Protein AF-A0A4Y5YGM7-F1 (afdb_monomer_lite)

Sequence (119 aa):
MSTKNIIDLLHMTSDQTKRDLLYEFKVLSFCFSNQVQRVVDDHESAFYKVLSCVDINKNGCAKTSFHNLTLIINVFEIVDEKQSENTFIVHVVSIDEELEQKLQQDDIKAFLESGVEID

pLDDT: mean 82.04, std 14.76, range [43.56, 96.31]

Organism: NCBI:txid2588449

Structure (mmCIF, N/CA/C/O backbone):
data_AF-A0A4Y5YGM7-F1
#
_entry.id   AF-A0A4Y5YGM7-F1
#
loop_
_atom_site.group_PDB
_atom_site.id
_atom_site.type_symbol
_atom_site.label_atom_id
_atom_site.label_alt_id
_atom_site.label_comp_id
_atom_site.label_asym_id
_atom_site.label_entity_id
_atom_site.label_seq_id
_atom_site.pdbx_PDB_ins_code
_atom_site.Cartn_x
_atom_site.Cartn_y
_atom_site.Cartn_z
_atom_site.occupancy
_atom_site.B_iso_or_equiv
_atom_site.auth_seq_id
_atom_site.auth_comp_id
_atom_site.auth_asym_id
_atom_site.auth_atom_id
_atom_site.pdbx_PDB_model_num
ATOM 1 N N . MET A 1 1 ? 18.106 2.342 -3.401 1.00 61.19 1 MET A N 1
ATOM 2 C CA . MET A 1 1 ? 16.674 2.661 -3.541 1.00 61.19 1 MET A CA 1
ATOM 3 C C . MET A 1 1 ? 16.476 4.168 -3.393 1.00 61.19 1 MET A C 1
ATOM 5 O O . MET A 1 1 ? 16.902 4.726 -2.390 1.00 61.19 1 MET A O 1
ATOM 9 N N . SER A 1 2 ? 15.925 4.852 -4.397 1.00 77.75 2 SER A N 1
ATOM 10 C CA . SER A 1 2 ? 15.619 6.287 -4.280 1.00 77.75 2 SER A CA 1
ATOM 11 C C . SER A 1 2 ? 14.250 6.451 -3.624 1.00 77.75 2 SER A C 1
ATOM 13 O O . SER A 1 2 ? 13.258 6.002 -4.193 1.00 77.75 2 SER A O 1
ATOM 15 N N . THR A 1 3 ? 14.176 7.109 -2.462 1.00 81.75 3 THR A N 1
ATOM 16 C CA . THR A 1 3 ? 12.909 7.420 -1.766 1.00 81.75 3 THR A CA 1
ATOM 17 C C . THR A 1 3 ? 11.904 8.110 -2.690 1.00 81.75 3 THR A C 1
ATOM 19 O O . THR A 1 3 ? 10.710 7.842 -2.620 1.00 81.75 3 THR A O 1
ATOM 22 N N . LYS A 1 4 ? 12.394 8.923 -3.634 1.00 85.25 4 LYS A N 1
ATOM 23 C CA . LYS A 1 4 ? 11.572 9.576 -4.656 1.00 85.25 4 LYS A CA 1
ATOM 24 C C . LYS A 1 4 ? 10.792 8.574 -5.516 1.00 85.25 4 LYS A C 1
ATOM 26 O O . LYS A 1 4 ? 9.605 8.766 -5.726 1.00 85.25 4 LYS A O 1
ATOM 31 N N . ASN A 1 5 ? 11.435 7.489 -5.953 1.00 87.19 5 ASN A N 1
ATOM 32 C CA . ASN A 1 5 ? 10.780 6.485 -6.795 1.00 87.19 5 ASN A CA 1
ATOM 33 C C . ASN A 1 5 ? 9.655 5.776 -6.029 1.00 87.19 5 ASN A C 1
ATOM 35 O O . ASN A 1 5 ? 8.605 5.507 -6.597 1.00 87.19 5 ASN A O 1
ATOM 39 N N . ILE A 1 6 ? 9.857 5.508 -4.734 1.00 88.94 6 ILE A N 1
ATOM 40 C CA . ILE A 1 6 ? 8.823 4.920 -3.872 1.00 88.94 6 ILE A CA 1
ATOM 41 C C . ILE A 1 6 ? 7.629 5.864 -3.761 1.00 88.94 6 ILE A C 1
ATOM 43 O O . ILE A 1 6 ? 6.495 5.435 -3.938 1.00 88.94 6 ILE A O 1
ATOM 47 N N . ILE A 1 7 ? 7.884 7.144 -3.484 1.00 91.12 7 ILE A N 1
ATOM 48 C CA . ILE A 1 7 ? 6.832 8.155 -3.343 1.00 91.12 7 ILE A CA 1
ATOM 49 C C . ILE A 1 7 ? 6.035 8.284 -4.643 1.00 91.12 7 ILE A C 1
ATOM 51 O O . ILE A 1 7 ? 4.808 8.278 -4.600 1.00 91.12 7 ILE A O 1
ATOM 55 N N . ASP A 1 8 ? 6.707 8.330 -5.795 1.00 91.75 8 ASP A N 1
ATOM 56 C CA . ASP A 1 8 ? 6.044 8.410 -7.099 1.00 91.75 8 ASP A CA 1
ATOM 57 C C . ASP A 1 8 ? 5.134 7.186 -7.337 1.00 91.75 8 ASP A C 1
ATOM 59 O O . ASP A 1 8 ? 3.983 7.336 -7.756 1.00 91.75 8 ASP A O 1
ATOM 63 N N . LEU A 1 9 ? 5.610 5.981 -6.997 1.00 92.94 9 LEU A N 1
ATOM 64 C CA . LEU A 1 9 ? 4.829 4.742 -7.086 1.00 92.94 9 LEU A CA 1
ATOM 65 C C . LEU A 1 9 ? 3.626 4.743 -6.136 1.00 92.94 9 LEU A C 1
ATOM 67 O O . LEU A 1 9 ? 2.516 4.424 -6.560 1.00 92.94 9 LEU A O 1
ATOM 71 N N . LEU A 1 10 ? 3.810 5.136 -4.873 1.00 93.69 10 LEU A N 1
ATOM 72 C CA . LEU A 1 10 ? 2.716 5.243 -3.905 1.00 93.69 10 LEU A CA 1
ATOM 73 C C . LEU A 1 10 ? 1.692 6.295 -4.342 1.00 93.69 10 LEU A C 1
ATOM 75 O O . LEU A 1 10 ? 0.490 6.051 -4.242 1.00 93.69 10 LEU A O 1
ATOM 79 N N . HIS A 1 11 ? 2.132 7.422 -4.902 1.00 94.81 11 HIS A N 1
ATOM 80 C CA . HIS A 1 11 ? 1.243 8.465 -5.403 1.00 94.81 11 HIS A CA 1
ATOM 81 C C . HIS A 1 11 ? 0.313 7.944 -6.511 1.00 94.81 11 HIS A C 1
ATOM 83 O O . HIS A 1 11 ? -0.885 8.246 -6.531 1.00 94.81 11 HIS A O 1
ATOM 89 N N . MET A 1 12 ? 0.836 7.093 -7.401 1.00 94.75 12 MET A N 1
ATOM 90 C CA . MET A 1 12 ? 0.052 6.448 -8.458 1.00 94.75 12 MET A CA 1
ATOM 91 C C . MET A 1 12 ? -1.051 5.528 -7.921 1.00 94.75 12 MET A C 1
ATOM 93 O O . MET A 1 12 ? -2.053 5.356 -8.609 1.00 94.75 12 MET A O 1
ATOM 97 N N . THR A 1 13 ? -0.922 4.986 -6.704 1.00 94.44 13 THR A N 1
ATOM 98 C CA . THR A 1 13 ? -1.924 4.064 -6.133 1.00 94.44 13 THR A CA 1
ATOM 99 C C . THR A 1 13 ? -3.270 4.727 -5.841 1.00 94.44 13 THR A C 1
ATOM 101 O O . THR A 1 13 ? -4.276 4.026 -5.752 1.00 94.44 13 THR A O 1
ATOM 104 N N . SER A 1 14 ? -3.318 6.062 -5.746 1.00 94.88 14 SER A N 1
ATOM 105 C CA . SER A 1 14 ? -4.564 6.825 -5.565 1.00 94.88 14 SER A CA 1
ATOM 106 C C . SER A 1 14 ? -5.538 6.696 -6.745 1.00 94.88 14 SER A C 1
ATOM 108 O O . SER A 1 14 ? -6.748 6.844 -6.564 1.00 94.88 14 SER A O 1
ATOM 110 N N . ASP A 1 15 ? -5.019 6.400 -7.939 1.00 96.31 15 ASP A N 1
ATOM 111 C CA . ASP A 1 15 ? -5.785 6.156 -9.158 1.00 96.31 15 ASP A CA 1
ATOM 112 C C . ASP A 1 15 ? -5.955 4.646 -9.361 1.00 96.31 15 ASP A C 1
ATOM 114 O O . ASP A 1 15 ? -4.971 3.906 -9.395 1.00 96.31 15 ASP A O 1
ATOM 118 N N . GLN A 1 16 ? -7.201 4.187 -9.513 1.00 94.25 16 GLN A N 1
ATOM 119 C CA . GLN A 1 16 ? -7.513 2.765 -9.690 1.00 94.25 16 GLN A CA 1
ATOM 120 C C . GLN A 1 16 ? -6.788 2.160 -10.894 1.00 94.25 16 GLN A C 1
ATOM 122 O O . GLN A 1 16 ? -6.150 1.123 -10.770 1.00 94.25 16 GLN A O 1
ATOM 127 N N . THR A 1 17 ? -6.848 2.830 -12.045 1.00 96.00 17 THR A N 1
ATOM 128 C CA . THR A 1 17 ? -6.310 2.297 -13.303 1.00 96.00 17 THR A CA 1
ATOM 129 C C . THR A 1 17 ? -4.802 2.135 -13.192 1.00 96.00 17 THR A C 1
ATOM 131 O O . THR A 1 17 ? -4.240 1.119 -13.587 1.00 96.00 17 THR A O 1
ATOM 134 N N . LYS A 1 18 ? -4.125 3.134 -12.619 1.00 95.81 18 LYS A N 1
ATOM 135 C CA . LYS A 1 18 ? -2.678 3.056 -12.398 1.00 95.81 18 LYS A CA 1
ATOM 136 C C . LYS A 1 18 ? -2.327 1.980 -11.381 1.00 95.81 18 LYS A C 1
ATOM 138 O O . LYS A 1 18 ? -1.354 1.265 -11.593 1.00 95.81 18 LYS A O 1
ATOM 143 N N . ARG A 1 19 ? -3.103 1.855 -10.302 1.00 94.75 19 ARG A N 1
ATOM 144 C CA . ARG A 1 19 ? -2.909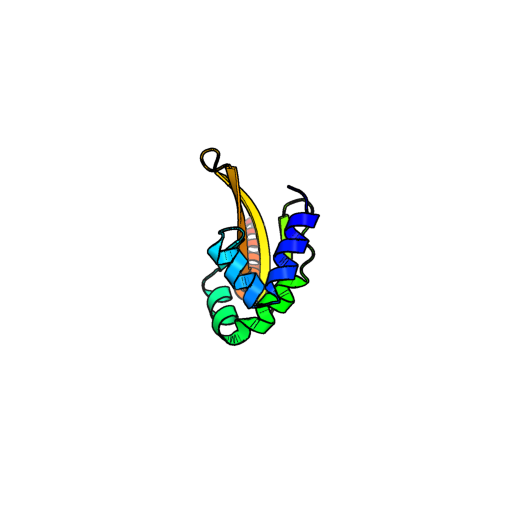 0.816 -9.287 1.00 94.75 19 ARG A CA 1
ATOM 145 C C . ARG A 1 19 ? -3.012 -0.587 -9.885 1.00 94.75 19 ARG A C 1
ATOM 147 O O . ARG A 1 19 ? -2.128 -1.399 -9.636 1.00 94.75 19 ARG A O 1
ATOM 154 N N . ASP A 1 20 ? -4.018 -0.831 -10.717 1.00 94.00 20 ASP A N 1
ATOM 155 C CA . ASP A 1 20 ? -4.214 -2.121 -11.381 1.00 94.00 20 ASP A CA 1
ATOM 156 C C . ASP A 1 20 ? -3.025 -2.463 -12.294 1.00 94.00 20 ASP A C 1
ATOM 158 O O . ASP A 1 20 ? -2.501 -3.574 -12.230 1.00 94.00 20 ASP A O 1
ATOM 162 N N . LEU A 1 21 ? -2.512 -1.488 -13.057 1.00 94.81 21 LEU A N 1
ATOM 163 C CA . LEU A 1 21 ? -1.312 -1.675 -13.886 1.00 94.81 21 LEU A CA 1
ATOM 164 C C . LEU A 1 21 ? -0.062 -1.971 -13.043 1.00 94.81 21 LEU A C 1
ATOM 166 O O . LEU A 1 21 ? 0.760 -2.801 -13.425 1.00 94.81 21 LEU A O 1
ATOM 170 N N . LEU A 1 22 ? 0.096 -1.320 -11.886 1.00 93.00 22 LEU A N 1
ATOM 171 C CA . LEU A 1 22 ? 1.221 -1.585 -10.981 1.00 93.00 22 LEU A CA 1
ATOM 172 C C . LEU A 1 22 ? 1.195 -3.023 -10.442 1.00 93.00 22 LEU A C 1
ATOM 174 O O . LEU A 1 22 ? 2.266 -3.591 -10.221 1.00 93.00 22 LEU A O 1
ATOM 178 N N . TYR A 1 23 ? 0.010 -3.616 -10.267 1.00 90.25 23 TYR A N 1
ATOM 179 C CA . TYR A 1 23 ? -0.144 -5.031 -9.913 1.00 90.25 23 TYR A CA 1
ATOM 180 C C . TYR A 1 23 ? 0.085 -5.962 -11.094 1.00 90.25 23 TYR A C 1
ATOM 182 O O . TYR A 1 23 ? 0.817 -6.941 -10.959 1.00 90.25 23 TYR A O 1
ATOM 190 N N . GLU A 1 24 ? -0.505 -5.651 -12.247 1.00 92.19 24 GLU A N 1
ATOM 191 C CA . GLU A 1 24 ? -0.384 -6.457 -13.462 1.00 92.19 24 GLU A CA 1
ATOM 192 C C . GLU A 1 24 ? 1.083 -6.621 -13.875 1.00 92.19 24 GLU A C 1
ATOM 194 O O . GLU A 1 24 ? 1.548 -7.736 -14.117 1.00 92.19 24 GLU A O 1
ATOM 199 N N . PHE A 1 25 ? 1.839 -5.522 -13.855 1.00 90.19 25 PHE A N 1
ATOM 200 C CA . PHE A 1 25 ? 3.266 -5.511 -14.171 1.00 90.19 25 PHE A CA 1
ATOM 201 C C . PHE A 1 25 ? 4.169 -5.854 -12.981 1.00 90.19 25 PHE A C 1
ATOM 203 O O . PHE A 1 25 ? 5.383 -5.703 -13.086 1.00 90.19 25 PHE A O 1
ATOM 210 N N . LYS A 1 26 ? 3.607 -6.291 -11.843 1.00 89.56 26 LYS A N 1
ATOM 211 C CA . LYS A 1 26 ? 4.352 -6.666 -10.624 1.00 89.56 26 LYS A CA 1
ATOM 212 C C . LYS A 1 26 ? 5.342 -5.596 -10.147 1.00 89.56 26 LYS A C 1
ATOM 214 O O . LYS A 1 26 ? 6.357 -5.906 -9.524 1.00 89.56 26 LYS A O 1
ATOM 219 N N . VAL A 1 27 ? 5.038 -4.329 -10.412 1.00 91.31 27 VAL A N 1
ATOM 220 C CA . VAL A 1 27 ? 5.841 -3.192 -9.950 1.00 91.31 27 VAL A CA 1
ATOM 221 C C . VAL A 1 27 ? 5.621 -2.989 -8.455 1.00 91.31 27 VAL A C 1
ATOM 223 O O . VAL A 1 27 ? 6.577 -2.755 -7.720 1.00 91.31 27 VAL A O 1
ATOM 226 N N . LEU A 1 28 ? 4.371 -3.116 -7.996 1.00 92.12 28 LEU A N 1
ATOM 227 C CA . LEU A 1 28 ? 4.011 -3.087 -6.581 1.00 92.12 28 LEU A CA 1
ATOM 228 C C . LEU A 1 28 ? 3.311 -4.376 -6.162 1.00 92.12 28 LEU A C 1
ATOM 230 O O . LEU A 1 28 ? 2.556 -4.981 -6.917 1.00 92.12 28 LEU A O 1
ATOM 234 N N . SER A 1 29 ? 3.513 -4.762 -4.911 1.00 91.75 29 SER A N 1
ATOM 235 C CA . SER A 1 29 ? 2.731 -5.793 -4.235 1.00 91.75 29 SER A CA 1
ATOM 236 C C . SER A 1 29 ? 2.410 -5.334 -2.822 1.00 91.75 29 SER A C 1
ATOM 238 O O . SER A 1 29 ? 3.296 -4.862 -2.111 1.00 91.75 29 SER A O 1
ATOM 240 N N . PHE A 1 30 ? 1.150 -5.468 -2.409 1.00 92.00 30 PHE A N 1
ATOM 241 C CA . PHE A 1 30 ? 0.737 -5.139 -1.049 1.00 92.00 30 PHE A CA 1
ATOM 242 C C . PHE A 1 30 ? 0.621 -6.382 -0.191 1.00 92.00 30 PHE A C 1
ATOM 244 O O . PHE A 1 30 ? 0.034 -7.386 -0.592 1.00 92.00 30 PHE A O 1
ATOM 251 N N . CYS A 1 31 ? 1.137 -6.271 1.024 1.00 91.25 31 CYS A N 1
ATOM 252 C CA . CYS A 1 31 ? 0.933 -7.253 2.069 1.00 91.25 31 CYS A CA 1
ATOM 253 C C . CYS A 1 31 ? 0.301 -6.543 3.261 1.00 91.25 31 CYS A C 1
ATOM 255 O O . CYS A 1 31 ? 0.934 -5.696 3.893 1.00 91.25 31 CYS A O 1
ATOM 257 N N . PHE A 1 32 ? -0.948 -6.886 3.552 1.00 91.25 32 PHE A N 1
ATOM 258 C CA . PHE A 1 32 ? -1.712 -6.315 4.653 1.00 91.25 32 PHE A CA 1
ATOM 259 C C . PHE A 1 32 ? -1.790 -7.305 5.815 1.00 91.25 32 PHE A C 1
ATOM 261 O O . PHE A 1 32 ? -1.920 -8.513 5.604 1.00 91.25 32 PHE A O 1
ATOM 268 N N . SER A 1 33 ? -1.755 -6.810 7.054 1.00 87.75 33 SER A N 1
ATOM 269 C CA . SER A 1 33 ? -2.226 -7.616 8.186 1.00 87.75 33 SER A CA 1
ATOM 270 C C . SER A 1 33 ? -3.730 -7.887 8.046 1.00 87.75 33 SER A C 1
ATOM 272 O O . SER A 1 33 ? -4.454 -7.105 7.431 1.00 87.75 33 SER A O 1
ATOM 274 N N . ASN A 1 34 ? -4.239 -8.956 8.668 1.00 85.38 34 ASN A N 1
ATOM 275 C CA . ASN A 1 34 ? -5.669 -9.297 8.607 1.00 85.38 34 ASN A CA 1
ATOM 276 C C . ASN A 1 34 ? -6.589 -8.155 9.070 1.00 85.38 34 ASN A C 1
ATOM 278 O O . ASN A 1 34 ? -7.699 -8.013 8.565 1.00 85.38 34 ASN A O 1
ATOM 282 N N . GLN A 1 35 ? -6.148 -7.359 10.048 1.00 83.88 35 GLN A N 1
ATOM 283 C CA . GLN A 1 35 ? -6.903 -6.200 10.527 1.00 83.88 35 GLN A CA 1
ATOM 284 C C . GLN A 1 35 ? -6.941 -5.093 9.469 1.00 83.88 35 GLN A C 1
ATOM 286 O O . GLN A 1 35 ? -8.015 -4.588 9.163 1.00 83.88 35 GLN A O 1
ATOM 291 N N . VAL A 1 36 ? -5.788 -4.761 8.877 1.00 88.25 36 VAL A N 1
ATOM 292 C CA . VAL A 1 36 ? -5.695 -3.741 7.825 1.00 88.25 36 VAL A CA 1
ATOM 293 C C . VAL A 1 36 ? -6.488 -4.166 6.593 1.00 88.25 36 VAL A C 1
ATOM 295 O O . VAL A 1 36 ? -7.241 -3.354 6.072 1.00 88.25 36 VAL A O 1
ATOM 298 N N . GLN A 1 37 ? -6.399 -5.437 6.185 1.00 90.69 37 GLN A N 1
ATOM 299 C CA . GLN A 1 37 ? -7.136 -5.971 5.036 1.00 90.69 37 GLN A CA 1
ATOM 300 C C . GLN A 1 37 ? -8.641 -5.705 5.149 1.00 90.69 37 GLN A C 1
ATOM 302 O O . GLN A 1 37 ? -9.231 -5.194 4.208 1.00 90.69 37 GLN A O 1
ATOM 307 N N . ARG A 1 38 ? -9.250 -5.960 6.317 1.00 88.25 38 ARG A N 1
ATOM 308 C CA . ARG A 1 38 ? -10.689 -5.714 6.531 1.00 88.25 38 ARG A CA 1
ATOM 309 C C . ARG A 1 38 ? -11.067 -4.253 6.294 1.00 88.25 38 ARG A C 1
ATOM 311 O O . ARG A 1 38 ? -12.070 -3.969 5.658 1.00 88.25 38 ARG A O 1
ATOM 318 N N . VAL A 1 39 ? -10.245 -3.324 6.782 1.00 87.44 39 VAL A N 1
ATOM 319 C CA . VAL A 1 39 ? -10.502 -1.888 6.611 1.00 87.44 39 VAL A CA 1
ATOM 320 C C . VAL A 1 39 ? -10.262 -1.451 5.162 1.00 87.44 39 VAL A C 1
ATOM 322 O O . VAL A 1 39 ? -10.974 -0.583 4.661 1.00 87.44 39 VAL A O 1
ATOM 325 N N . VAL A 1 40 ? -9.282 -2.047 4.475 1.00 91.12 40 VAL A N 1
ATOM 326 C CA . VAL A 1 40 ? -9.061 -1.822 3.039 1.00 91.12 40 VAL A CA 1
ATOM 327 C C . VAL A 1 40 ? -10.272 -2.291 2.237 1.00 91.12 40 VAL A C 1
ATOM 329 O O . VAL A 1 40 ? -10.731 -1.540 1.386 1.00 91.12 40 VAL A O 1
ATOM 332 N N . ASP A 1 41 ? -10.830 -3.464 2.534 1.00 90.75 41 ASP A N 1
ATOM 333 C CA . ASP A 1 41 ? -11.989 -4.004 1.813 1.00 90.75 41 ASP A CA 1
ATOM 334 C C . ASP A 1 41 ? -13.223 -3.085 1.943 1.00 90.75 41 ASP A C 1
ATOM 336 O O . ASP A 1 41 ? -13.931 -2.847 0.963 1.00 90.75 41 ASP A O 1
ATOM 340 N N . ASP A 1 42 ? -13.441 -2.493 3.123 1.00 89.31 42 ASP A N 1
ATOM 341 C CA . ASP A 1 42 ? -14.569 -1.585 3.379 1.00 89.31 42 ASP A CA 1
ATOM 342 C C . ASP A 1 42 ? -14.334 -0.150 2.856 1.00 89.31 42 ASP A C 1
ATOM 344 O O . ASP A 1 42 ? -15.281 0.602 2.591 1.00 89.31 42 ASP A O 1
ATOM 348 N N . HIS A 1 43 ? -13.070 0.269 2.722 1.00 92.19 43 HIS A N 1
ATOM 349 C CA . HIS A 1 43 ? -12.694 1.666 2.476 1.00 92.19 43 HIS A CA 1
ATOM 350 C C . HIS A 1 43 ? -11.552 1.843 1.466 1.00 92.19 43 HIS A C 1
ATOM 352 O O . HIS A 1 43 ? -10.761 2.786 1.573 1.00 92.19 43 HIS A O 1
ATOM 358 N N . GLU A 1 44 ? -11.502 0.985 0.45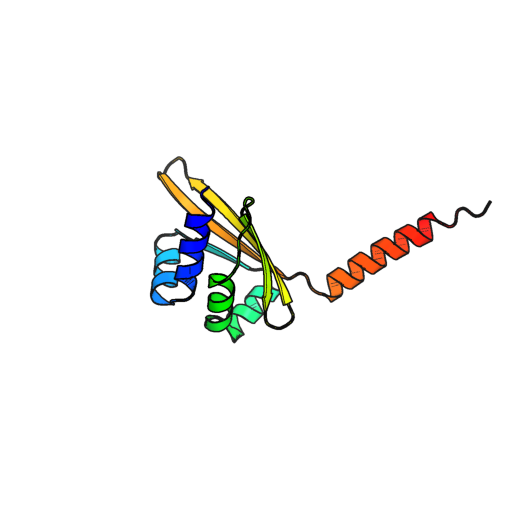0 1.00 92.62 44 GLU A N 1
ATOM 359 C CA . GLU A 1 44 ? -10.371 0.829 -0.473 1.00 92.62 44 GLU A CA 1
ATOM 360 C C . GLU A 1 44 ? -9.878 2.163 -1.059 1.00 92.62 44 GLU A C 1
ATOM 362 O O . GLU A 1 44 ? -8.716 2.546 -0.912 1.00 92.62 44 GLU A O 1
ATOM 367 N N . SER A 1 45 ? -10.780 2.935 -1.675 1.00 93.00 45 SER A N 1
ATOM 368 C CA . SER A 1 45 ? -10.425 4.214 -2.306 1.00 93.00 45 SER A CA 1
ATOM 369 C C . SER A 1 45 ? -9.876 5.235 -1.303 1.00 93.00 45 SER A C 1
ATOM 371 O O . SER A 1 45 ? -8.955 5.988 -1.622 1.00 93.00 45 SER A O 1
ATOM 373 N N . ALA A 1 46 ? -10.418 5.269 -0.083 1.00 94.44 46 ALA A N 1
ATOM 374 C CA . ALA A 1 46 ? -9.937 6.169 0.960 1.00 94.44 46 ALA A CA 1
ATOM 375 C C . ALA A 1 46 ? -8.566 5.725 1.485 1.00 94.44 46 ALA A C 1
ATOM 377 O O . ALA A 1 46 ? -7.690 6.568 1.676 1.00 94.44 46 ALA A O 1
ATOM 378 N N . PHE A 1 47 ? -8.356 4.416 1.639 1.00 95.25 47 PHE A N 1
ATOM 379 C CA . PHE A 1 47 ? -7.080 3.853 2.061 1.00 95.25 47 PHE A CA 1
ATOM 380 C C . PHE A 1 47 ? -5.958 4.206 1.080 1.00 95.25 47 PHE A C 1
ATOM 382 O O . PHE A 1 47 ? -4.939 4.764 1.485 1.00 95.25 47 PHE A O 1
ATOM 389 N N . TYR A 1 48 ? -6.155 3.962 -0.219 1.00 95.31 48 TYR A N 1
ATOM 390 C CA . TYR A 1 48 ? -5.124 4.258 -1.217 1.00 95.31 48 TYR A CA 1
ATOM 391 C C . TYR A 1 48 ? -4.872 5.758 -1.397 1.00 95.31 48 TYR A C 1
ATOM 393 O O . TYR A 1 48 ? -3.746 6.156 -1.687 1.00 95.31 48 TYR A O 1
ATOM 401 N N . LYS A 1 49 ? -5.870 6.617 -1.150 1.00 93.81 49 LYS A N 1
ATOM 402 C CA . LYS A 1 49 ? -5.638 8.067 -1.055 1.00 93.81 49 LYS A CA 1
ATOM 403 C C . LYS A 1 49 ? -4.729 8.417 0.119 1.00 93.81 49 LYS A C 1
ATOM 405 O O . LYS A 1 49 ? -3.780 9.169 -0.073 1.00 93.81 49 LYS A O 1
ATOM 410 N N . VAL A 1 50 ? -4.976 7.860 1.305 1.00 93.50 50 VAL A N 1
ATOM 411 C CA . VAL A 1 50 ? -4.104 8.086 2.469 1.00 93.50 50 VAL A CA 1
ATOM 412 C C . VAL A 1 50 ? -2.695 7.588 2.181 1.00 93.50 50 VAL A C 1
ATOM 414 O O . VAL A 1 50 ? -1.743 8.342 2.359 1.00 93.50 50 VAL A O 1
ATOM 417 N N . LEU A 1 51 ? -2.564 6.365 1.663 1.00 93.94 51 LEU A N 1
ATOM 418 C CA . LEU A 1 51 ? -1.280 5.770 1.305 1.00 93.94 51 LEU A CA 1
ATOM 419 C C . LEU A 1 51 ? -0.491 6.633 0.306 1.00 93.94 51 LEU A C 1
ATOM 421 O O . LEU A 1 51 ? 0.717 6.796 0.457 1.00 93.94 51 LEU A O 1
ATOM 425 N N . SER A 1 52 ? -1.172 7.223 -0.679 1.00 94.38 52 SER A N 1
ATOM 426 C CA . SER A 1 52 ? -0.551 8.074 -1.701 1.00 94.38 52 SER A CA 1
ATOM 427 C C . SER A 1 52 ? 0.084 9.360 -1.159 1.00 94.38 52 SER A C 1
ATOM 429 O O . SER A 1 52 ? 0.890 9.984 -1.846 1.00 94.38 52 SER A O 1
ATOM 431 N N . CYS A 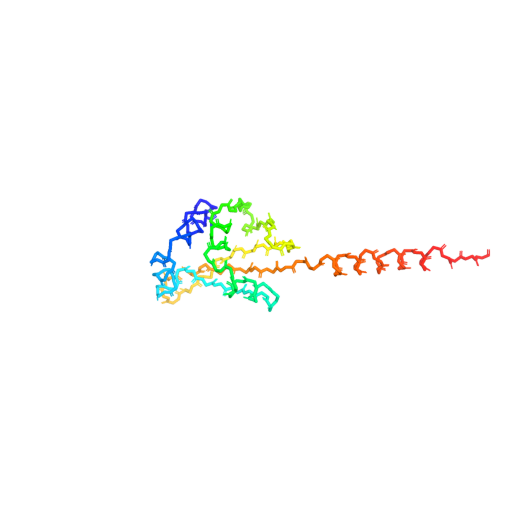1 53 ? -0.269 9.751 0.068 1.00 92.94 53 CYS A N 1
ATOM 432 C CA . CYS A 1 53 ? 0.224 10.952 0.739 1.00 92.94 53 CYS A CA 1
ATOM 433 C C . CYS A 1 53 ? 1.220 10.648 1.869 1.00 92.94 53 CYS A C 1
ATOM 435 O O . CYS A 1 53 ? 1.594 11.555 2.611 1.00 92.94 53 CYS A O 1
ATOM 437 N N . VAL A 1 54 ? 1.620 9.387 2.041 1.00 92.19 54 VAL A N 1
ATOM 438 C CA . VAL A 1 54 ? 2.517 8.979 3.123 1.00 92.19 54 VAL A CA 1
ATOM 439 C C . VAL A 1 54 ? 3.946 9.444 2.851 1.00 92.19 54 VAL A C 1
ATOM 441 O O . VAL A 1 54 ? 4.509 9.179 1.790 1.00 92.19 54 VAL A O 1
ATOM 444 N N . ASP A 1 55 ? 4.553 10.086 3.849 1.00 90.50 55 ASP A N 1
ATOM 445 C CA . ASP A 1 55 ? 5.959 10.481 3.807 1.00 90.50 55 ASP A CA 1
ATOM 446 C C . ASP A 1 55 ? 6.854 9.315 4.254 1.00 90.50 55 ASP A C 1
ATOM 448 O O . ASP A 1 55 ? 6.904 8.944 5.431 1.00 90.50 55 ASP A O 1
ATOM 452 N N . ILE A 1 56 ? 7.521 8.691 3.282 1.00 90.38 56 ILE A N 1
ATOM 453 C CA . ILE A 1 56 ? 8.412 7.550 3.489 1.00 90.38 56 ILE A CA 1
ATOM 454 C C . ILE A 1 56 ? 9.809 8.063 3.828 1.00 90.38 56 ILE A C 1
ATOM 456 O O . ILE A 1 56 ? 10.423 8.812 3.070 1.00 90.38 56 ILE A O 1
ATOM 460 N N . ASN A 1 57 ? 10.362 7.605 4.948 1.00 90.56 57 ASN A N 1
ATOM 461 C CA . ASN A 1 57 ? 11.708 7.984 5.352 1.00 90.56 57 ASN A CA 1
ATOM 462 C C . ASN A 1 57 ? 12.797 7.275 4.516 1.00 90.56 57 ASN A C 1
ATOM 464 O O . ASN A 1 57 ? 12.543 6.393 3.694 1.00 90.56 57 ASN A O 1
ATOM 468 N N . LYS A 1 58 ? 14.063 7.625 4.767 1.00 86.94 58 LYS A N 1
ATOM 469 C CA . LYS A 1 58 ? 15.232 7.048 4.072 1.00 86.94 58 LYS A CA 1
ATOM 470 C C . LYS A 1 58 ? 15.376 5.519 4.186 1.00 86.94 58 LYS A C 1
ATOM 472 O O . LYS A 1 58 ? 16.116 4.937 3.402 1.00 86.94 58 LYS A O 1
ATOM 477 N N . ASN A 1 59 ? 14.702 4.888 5.148 1.00 86.75 59 ASN A N 1
ATOM 478 C CA . ASN A 1 59 ? 14.731 3.442 5.368 1.00 86.75 59 ASN A CA 1
ATOM 479 C C . ASN A 1 59 ? 13.547 2.723 4.697 1.00 86.75 59 ASN A C 1
ATOM 481 O O . ASN A 1 59 ? 13.399 1.521 4.882 1.00 86.75 59 ASN A O 1
ATOM 485 N N . GLY A 1 60 ? 12.691 3.437 3.958 1.00 88.00 60 GLY A N 1
ATOM 486 C CA . GLY A 1 60 ? 11.481 2.851 3.383 1.00 88.00 60 GLY A CA 1
ATOM 487 C C . GLY A 1 60 ? 10.339 2.705 4.391 1.00 88.00 60 GLY A C 1
ATOM 488 O O . GLY A 1 60 ? 9.380 1.994 4.115 1.00 88.00 60 GLY A O 1
ATOM 489 N N . CYS A 1 61 ? 10.413 3.360 5.552 1.00 91.06 61 CYS A N 1
ATOM 490 C CA . CYS A 1 61 ? 9.405 3.232 6.603 1.00 91.06 61 CYS A CA 1
ATOM 491 C C . CYS A 1 61 ? 8.549 4.495 6.718 1.00 91.06 61 CYS A C 1
ATOM 493 O O . CYS A 1 61 ? 9.056 5.611 6.587 1.00 91.06 61 CYS A O 1
ATOM 495 N N . ALA A 1 62 ? 7.279 4.324 7.070 1.00 92.75 62 ALA A N 1
ATOM 496 C CA . ALA A 1 62 ? 6.402 5.413 7.469 1.00 92.75 62 ALA A CA 1
ATOM 497 C C . ALA A 1 62 ? 5.385 4.986 8.525 1.00 92.75 62 ALA A C 1
ATOM 499 O O . ALA A 1 62 ? 5.073 3.806 8.684 1.00 92.75 62 ALA A O 1
ATOM 500 N N . LYS A 1 63 ? 4.850 5.984 9.227 1.00 92.56 63 LYS A N 1
ATOM 501 C CA . LYS A 1 63 ? 3.749 5.842 10.178 1.00 92.56 63 LYS A CA 1
ATOM 502 C C . LYS A 1 63 ? 2.626 6.782 9.754 1.00 92.56 63 LYS A C 1
ATOM 504 O O . LYS A 1 63 ? 2.881 7.954 9.496 1.00 92.56 63 LYS A O 1
ATOM 509 N N . THR A 1 64 ? 1.403 6.276 9.680 1.00 92.12 64 THR A N 1
ATOM 510 C CA . THR A 1 64 ? 0.204 7.074 9.381 1.00 92.12 64 THR A CA 1
ATOM 511 C C . THR A 1 64 ? -0.985 6.554 10.186 1.00 92.12 64 THR A C 1
ATOM 513 O O . THR A 1 64 ? -0.850 5.568 10.909 1.00 92.12 64 THR A O 1
ATOM 516 N N . SER A 1 65 ? -2.140 7.204 10.099 1.00 89.94 65 SER A N 1
ATOM 517 C CA . SER A 1 65 ? -3.376 6.748 10.736 1.00 89.94 65 SER A CA 1
ATOM 518 C C . SER A 1 65 ? -4.515 6.613 9.728 1.00 89.94 65 SER A C 1
ATOM 520 O O . SER A 1 65 ? -4.609 7.371 8.762 1.00 89.94 65 SER A O 1
ATOM 522 N N . PHE A 1 66 ? -5.382 5.623 9.942 1.00 90.12 66 PHE A N 1
ATOM 523 C CA . PHE A 1 66 ? -6.564 5.388 9.113 1.00 90.12 66 PHE A CA 1
ATOM 524 C C . PHE A 1 66 ? -7.638 4.638 9.902 1.00 90.12 66 PHE A C 1
ATOM 526 O O . PHE A 1 66 ? -7.342 3.588 10.459 1.00 90.12 66 PHE A O 1
ATOM 533 N N . HIS A 1 67 ? -8.874 5.157 9.948 1.00 82.50 67 HIS A N 1
ATOM 534 C CA . HIS A 1 67 ? -10.016 4.517 10.633 1.00 82.50 67 HIS A CA 1
ATOM 535 C C . HIS A 1 67 ? -9.672 3.954 12.022 1.00 82.50 67 HIS A C 1
ATOM 537 O O . HIS A 1 67 ? -9.889 2.782 12.311 1.00 82.50 67 HIS A O 1
ATOM 543 N N . ASN A 1 68 ? -9.106 4.811 12.877 1.00 81.81 68 ASN A N 1
ATOM 544 C CA . ASN A 1 68 ? -8.659 4.510 14.248 1.00 81.81 68 ASN A CA 1
ATOM 545 C C . ASN A 1 68 ? -7.472 3.540 14.366 1.00 81.81 68 ASN A C 1
ATOM 547 O O . ASN A 1 68 ? -7.059 3.220 15.473 1.00 81.81 68 ASN A O 1
ATOM 551 N N . LEU A 1 69 ? -6.887 3.100 13.253 1.00 84.56 69 LEU A N 1
ATOM 552 C CA . LEU A 1 69 ? -5.669 2.304 13.260 1.00 84.56 69 LEU A CA 1
ATOM 553 C C . LEU A 1 69 ? -4.450 3.205 13.120 1.00 84.56 69 LEU A C 1
ATOM 555 O O . LEU A 1 69 ? -4.390 4.070 12.242 1.00 84.56 69 LEU A O 1
ATOM 559 N N . THR A 1 70 ? -3.439 2.928 13.933 1.00 89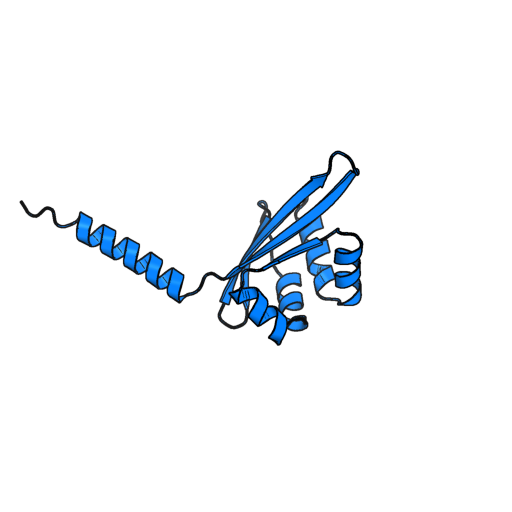.62 70 THR A N 1
ATOM 560 C CA . THR A 1 70 ? -2.078 3.374 13.668 1.00 89.62 70 THR A CA 1
ATOM 561 C C . THR A 1 70 ? -1.439 2.397 12.690 1.00 89.62 70 THR A C 1
ATOM 563 O O . THR A 1 70 ? -1.270 1.222 13.003 1.00 89.62 70 THR A O 1
ATOM 566 N N . LEU A 1 71 ? -1.077 2.868 11.501 1.00 90.69 71 LEU A N 1
ATOM 567 C CA . LEU A 1 71 ? -0.472 2.063 10.448 1.00 90.69 71 LEU A CA 1
ATOM 568 C C . LEU A 1 71 ? 1.044 2.253 10.427 1.00 90.69 71 LEU A C 1
ATOM 570 O O . LEU A 1 71 ? 1.538 3.381 10.389 1.00 90.69 71 LEU A O 1
ATOM 574 N N . ILE A 1 72 ? 1.770 1.142 10.377 1.00 92.50 72 ILE A N 1
ATOM 575 C CA . ILE A 1 72 ? 3.196 1.089 10.069 1.00 92.50 72 ILE A CA 1
ATOM 576 C C . ILE A 1 72 ? 3.351 0.530 8.664 1.00 92.50 72 ILE A C 1
ATOM 578 O O . ILE A 1 72 ? 2.906 -0.578 8.363 1.00 92.50 72 ILE A O 1
ATOM 582 N N . ILE A 1 73 ? 3.997 1.313 7.810 1.00 93.38 73 ILE A N 1
ATOM 583 C CA . ILE A 1 73 ? 4.233 0.992 6.410 1.00 93.38 73 ILE A CA 1
ATOM 584 C C . ILE A 1 73 ? 5.728 0.770 6.232 1.00 93.38 73 ILE A C 1
ATOM 586 O O . ILE A 1 73 ? 6.533 1.619 6.608 1.00 93.38 73 ILE A O 1
ATOM 590 N N . ASN A 1 74 ? 6.091 -0.362 5.641 1.00 92.06 74 ASN A N 1
ATOM 591 C CA . ASN A 1 74 ? 7.455 -0.678 5.246 1.00 92.06 74 ASN A CA 1
ATOM 592 C C . ASN A 1 74 ? 7.474 -0.993 3.756 1.00 92.06 74 ASN A C 1
ATOM 594 O O . ASN A 1 74 ? 6.718 -1.844 3.293 1.00 92.06 74 ASN A O 1
ATOM 598 N N . VAL A 1 75 ? 8.350 -0.322 3.020 1.00 91.81 75 VAL A N 1
ATOM 599 C CA . VAL A 1 75 ? 8.541 -0.525 1.589 1.00 91.81 75 VAL A CA 1
ATOM 600 C C . VAL A 1 75 ? 9.947 -1.037 1.346 1.00 91.81 75 VAL A C 1
ATOM 602 O O . VAL A 1 75 ? 10.922 -0.391 1.728 1.00 91.81 75 VAL A O 1
ATOM 605 N N . PHE A 1 76 ? 10.052 -2.185 0.689 1.00 88.88 76 PHE A N 1
ATOM 606 C CA . PHE A 1 76 ? 11.331 -2.785 0.332 1.00 88.88 76 PHE A CA 1
ATOM 607 C C . PHE A 1 76 ? 11.316 -3.283 -1.111 1.00 88.88 76 PHE A C 1
ATOM 609 O O . PHE A 1 76 ? 10.281 -3.659 -1.656 1.00 88.88 76 PHE A O 1
ATOM 616 N N . GLU A 1 77 ? 12.483 -3.228 -1.739 1.00 88.56 77 GLU A N 1
ATOM 617 C CA . GLU A 1 77 ? 12.705 -3.627 -3.125 1.00 88.56 77 GLU A CA 1
ATOM 618 C C . GLU A 1 77 ? 13.197 -5.075 -3.154 1.00 88.56 77 GLU A C 1
ATOM 620 O O . GLU A 1 77 ? 14.183 -5.412 -2.496 1.00 88.56 77 GLU A O 1
ATOM 625 N N . ILE A 1 78 ? 12.512 -5.927 -3.910 1.00 86.62 78 ILE A N 1
ATOM 626 C CA . ILE A 1 78 ? 12.985 -7.262 -4.261 1.00 86.62 78 ILE A CA 1
ATOM 627 C C . ILE A 1 78 ? 13.537 -7.191 -5.677 1.00 86.62 78 ILE A C 1
ATOM 629 O O . ILE A 1 78 ? 12.826 -6.831 -6.614 1.00 86.62 78 ILE A O 1
ATOM 633 N N . VAL A 1 79 ? 14.810 -7.548 -5.811 1.00 82.19 79 VAL A N 1
ATOM 634 C CA . VAL A 1 79 ? 15.502 -7.632 -7.096 1.00 82.19 79 VAL A CA 1
ATOM 635 C C . VAL A 1 79 ? 15.538 -9.098 -7.509 1.00 82.19 79 VAL A C 1
ATOM 637 O O . VAL A 1 79 ? 16.167 -9.911 -6.829 1.00 82.19 79 VAL A O 1
ATOM 640 N N . ASP A 1 80 ? 14.872 -9.446 -8.611 1.00 73.44 80 ASP A N 1
ATOM 641 C CA . ASP A 1 80 ? 15.069 -10.752 -9.241 1.00 73.44 80 ASP A CA 1
ATOM 642 C C . ASP A 1 80 ? 16.251 -10.667 -10.215 1.00 73.44 80 ASP A C 1
ATOM 644 O O . ASP A 1 80 ? 16.138 -10.166 -11.340 1.00 73.44 80 ASP A O 1
ATOM 648 N N . GLU A 1 81 ? 17.400 -11.191 -9.784 1.00 68.94 81 GLU A N 1
ATOM 649 C CA . GLU A 1 81 ? 18.636 -11.232 -10.574 1.00 68.94 81 GLU A CA 1
ATOM 650 C C . GLU A 1 81 ? 18.474 -11.960 -11.921 1.00 68.94 81 GLU A C 1
ATOM 652 O O . GLU A 1 81 ? 19.281 -11.758 -12.828 1.00 68.94 81 GLU A O 1
ATOM 657 N N . LYS A 1 82 ? 17.440 -12.797 -12.088 1.00 68.56 82 LYS A N 1
ATOM 658 C CA . LYS A 1 82 ? 17.201 -13.549 -13.328 1.00 68.56 82 LYS A CA 1
ATOM 659 C C . LYS A 1 82 ? 16.339 -12.807 -14.345 1.00 68.56 82 LYS A C 1
ATOM 661 O O . LYS A 1 82 ? 16.436 -13.125 -15.528 1.00 68.56 82 LYS A O 1
ATOM 666 N N . GLN A 1 83 ? 15.501 -11.862 -13.914 1.00 60.03 83 GLN A N 1
ATOM 667 C CA . GLN A 1 83 ? 14.542 -11.171 -14.791 1.00 60.03 83 GLN A CA 1
ATOM 668 C C . GLN A 1 83 ? 14.852 -9.683 -14.986 1.00 60.03 83 GLN A C 1
ATOM 670 O O . GLN A 1 83 ? 14.292 -9.072 -15.888 1.00 60.03 83 GLN A O 1
ATOM 675 N N . SER A 1 84 ? 15.798 -9.107 -14.230 1.00 61.88 84 SER A N 1
ATOM 676 C CA . SER A 1 84 ? 16.081 -7.656 -14.249 1.00 61.88 84 SER A CA 1
ATOM 677 C C . SER A 1 84 ? 14.845 -6.797 -13.941 1.00 61.88 84 SER A C 1
ATOM 679 O O . SER A 1 84 ? 14.776 -5.636 -14.342 1.00 61.88 84 SER A O 1
ATOM 681 N N . GLU A 1 85 ? 13.869 -7.370 -13.237 1.00 67.75 85 GLU A N 1
ATOM 682 C CA . GLU A 1 85 ? 12.659 -6.691 -12.790 1.00 67.75 85 GLU A CA 1
ATOM 683 C C . GLU A 1 85 ? 12.762 -6.436 -11.284 1.00 67.75 85 GLU A C 1
ATOM 685 O O . GLU A 1 85 ? 13.141 -7.319 -10.508 1.00 67.75 85 GLU A O 1
ATOM 690 N N . ASN A 1 86 ? 12.427 -5.210 -10.879 1.00 82.00 86 ASN A N 1
ATOM 691 C CA . ASN A 1 86 ? 12.401 -4.811 -9.479 1.00 82.00 86 ASN A CA 1
ATOM 692 C C . ASN A 1 86 ? 10.941 -4.718 -9.035 1.00 82.00 86 ASN A C 1
ATOM 694 O O . ASN A 1 86 ? 10.184 -3.899 -9.560 1.00 82.00 86 ASN A O 1
ATOM 698 N N . THR A 1 87 ? 10.559 -5.527 -8.049 1.00 87.69 87 THR A N 1
ATOM 699 C CA . THR A 1 87 ? 9.235 -5.465 -7.423 1.00 87.69 87 THR A CA 1
ATOM 700 C C . THR A 1 87 ? 9.346 -4.764 -6.080 1.00 87.69 87 THR A C 1
ATOM 702 O O . THR A 1 87 ? 10.159 -5.129 -5.232 1.00 87.69 87 THR A O 1
ATOM 705 N N . PHE A 1 88 ? 8.491 -3.776 -5.850 1.00 90.19 88 PHE A N 1
ATOM 706 C CA . PHE A 1 88 ? 8.377 -3.104 -4.564 1.00 90.19 88 PHE A CA 1
ATOM 707 C C . PHE A 1 88 ? 7.284 -3.769 -3.729 1.00 90.19 88 PHE A C 1
ATOM 709 O O . PHE A 1 88 ? 6.121 -3.812 -4.129 1.00 90.19 88 PHE A O 1
ATOM 716 N N . ILE A 1 89 ? 7.640 -4.266 -2.547 1.00 91.06 89 ILE A N 1
ATOM 717 C CA . ILE A 1 89 ? 6.661 -4.761 -1.582 1.00 91.06 89 ILE A CA 1
ATOM 718 C C . ILE A 1 89 ? 6.331 -3.650 -0.602 1.00 91.06 89 ILE A C 1
ATOM 720 O O . ILE A 1 89 ? 7.217 -3.112 0.058 1.00 91.06 89 ILE A O 1
ATOM 724 N N . VAL A 1 90 ? 5.042 -3.346 -0.487 1.00 92.81 90 VAL A N 1
ATOM 725 C CA . VAL A 1 90 ? 4.487 -2.432 0.506 1.00 92.81 90 VAL A CA 1
ATOM 726 C C . VAL A 1 90 ? 3.794 -3.264 1.575 1.00 92.81 90 VAL A C 1
ATOM 728 O O . VAL A 1 90 ? 2.684 -3.767 1.395 1.00 92.81 90 VAL A O 1
ATOM 731 N N . HIS A 1 91 ? 4.476 -3.431 2.699 1.00 92.44 91 HIS A N 1
ATOM 732 C CA . HIS A 1 91 ? 3.953 -4.128 3.861 1.00 92.44 91 HIS A CA 1
ATOM 733 C C . HIS A 1 91 ? 3.296 -3.124 4.806 1.00 92.44 91 HIS A C 1
ATOM 735 O O . HIS A 1 91 ? 3.964 -2.215 5.302 1.00 92.44 91 HIS A O 1
ATOM 741 N N . VAL A 1 92 ? 1.997 -3.283 5.057 1.00 90.94 92 VAL A N 1
ATOM 742 C CA . VAL A 1 92 ? 1.229 -2.396 5.935 1.00 90.94 92 VAL A CA 1
ATOM 743 C C . VAL A 1 92 ? 0.612 -3.201 7.066 1.00 90.94 92 VAL A C 1
ATOM 745 O O . VAL A 1 92 ? -0.198 -4.106 6.853 1.00 90.94 92 VAL A O 1
ATOM 748 N N . VAL A 1 93 ? 0.981 -2.835 8.286 1.00 88.44 93 VAL A N 1
ATOM 749 C CA . VAL A 1 93 ? 0.465 -3.444 9.510 1.00 88.44 93 VAL A CA 1
ATOM 750 C C . VAL A 1 93 ? -0.159 -2.378 10.390 1.00 88.44 93 VAL A C 1
ATOM 752 O O . VAL A 1 93 ? 0.298 -1.238 10.419 1.00 88.44 93 VAL A O 1
ATOM 755 N N . SER A 1 94 ? -1.207 -2.748 11.112 1.00 86.62 94 SER A N 1
ATOM 756 C CA . SER A 1 94 ? -1.734 -1.950 12.208 1.00 86.62 94 SER A CA 1
ATOM 757 C C . SER A 1 94 ? -0.968 -2.275 13.485 1.00 86.62 94 SER A C 1
ATOM 759 O O . SER A 1 94 ? -0.678 -3.439 13.764 1.00 86.62 94 SER A O 1
ATOM 761 N N . ILE A 1 95 ? -0.671 -1.248 14.272 1.00 75.12 95 ILE A N 1
ATOM 762 C CA . ILE A 1 95 ? -0.470 -1.416 15.703 1.00 75.12 95 ILE A CA 1
ATOM 763 C C . ILE A 1 95 ? -1.839 -1.186 16.329 1.00 75.12 95 ILE A C 1
ATOM 765 O O . ILE A 1 95 ? -2.405 -0.097 16.226 1.00 75.12 95 ILE A O 1
ATOM 769 N N . ASP A 1 96 ? -2.401 -2.253 16.881 1.00 68.25 96 ASP A N 1
ATOM 770 C CA . ASP A 1 96 ? -3.626 -2.183 17.665 1.00 68.25 96 ASP A CA 1
ATOM 771 C C . ASP A 1 96 ? -3.325 -1.366 18.931 1.00 68.25 96 ASP A C 1
ATOM 773 O O . ASP A 1 96 ? -2.367 -1.686 19.639 1.00 68.25 96 ASP A O 1
ATOM 777 N N . GLU A 1 97 ? -4.100 -0.319 19.227 1.00 56.31 97 GLU A N 1
ATOM 778 C CA . GLU A 1 97 ? -3.964 0.425 20.490 1.00 56.31 97 GLU A CA 1
ATOM 779 C C . GLU A 1 97 ? -4.092 -0.516 21.696 1.00 56.31 97 GLU A C 1
ATOM 781 O O . GLU A 1 97 ? -3.450 -0.297 22.719 1.00 56.31 97 GLU A O 1
ATOM 786 N N . GLU A 1 98 ? -4.854 -1.609 21.573 1.00 52.88 98 GLU A N 1
ATOM 787 C CA . GLU A 1 98 ? -4.970 -2.623 22.620 1.00 52.88 98 GLU A CA 1
ATOM 788 C C . GLU A 1 98 ? -3.677 -3.449 22.770 1.00 52.88 98 GLU A C 1
ATOM 790 O O .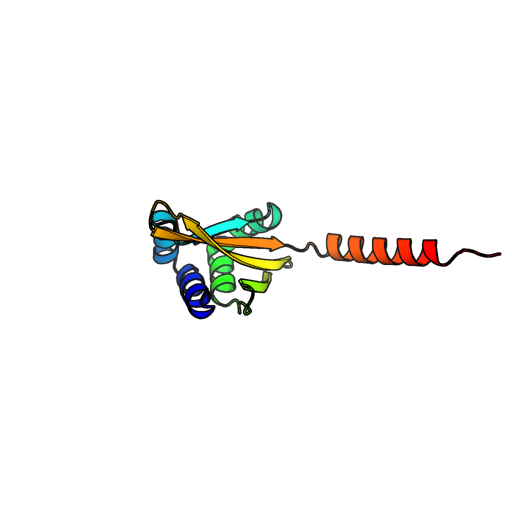 GLU A 1 98 ? -3.321 -3.854 23.877 1.00 52.88 98 GLU A O 1
ATOM 795 N N . LEU A 1 99 ? -2.936 -3.672 21.676 1.00 57.34 99 LEU A N 1
ATOM 796 C CA . LEU A 1 99 ? -1.613 -4.304 21.705 1.00 57.34 99 LEU A CA 1
ATOM 797 C C . LEU A 1 99 ? -0.556 -3.332 22.244 1.00 57.34 99 LEU A C 1
ATOM 799 O O . LEU A 1 99 ? 0.292 -3.753 23.020 1.00 57.34 99 LEU A O 1
ATOM 803 N N . GLU A 1 100 ? -0.623 -2.045 21.899 1.00 57.09 100 GLU A N 1
ATOM 804 C CA . GLU A 1 100 ? 0.221 -0.997 22.490 1.00 57.09 100 GLU A CA 1
ATOM 805 C C . GLU A 1 100 ? -0.029 -0.865 24.002 1.00 57.09 100 GLU A C 1
ATOM 807 O O . GLU A 1 100 ? 0.928 -0.821 24.774 1.00 57.09 100 GLU A O 1
ATOM 812 N N . GLN A 1 101 ? -1.291 -0.894 24.447 1.00 56.75 101 GLN A N 1
ATOM 813 C CA . GLN A 1 101 ? -1.646 -0.919 25.869 1.00 56.75 101 GLN A CA 1
ATOM 814 C C . GLN A 1 101 ? -1.173 -2.199 26.565 1.00 56.75 101 GLN A C 1
ATOM 816 O O . GLN A 1 101 ? -0.644 -2.113 27.671 1.00 56.75 101 GLN A O 1
ATOM 821 N N . LYS A 1 102 ? -1.324 -3.375 25.940 1.00 55.59 102 LYS A N 1
ATOM 822 C CA . LYS A 1 102 ? -0.811 -4.646 26.485 1.00 55.59 102 LYS A CA 1
ATOM 823 C C . LYS A 1 102 ? 0.712 -4.643 26.587 1.00 55.59 102 LYS A C 1
ATOM 825 O O . LYS A 1 102 ? 1.228 -4.982 27.640 1.00 55.59 102 LYS A O 1
ATOM 830 N N . LEU A 1 103 ? 1.424 -4.183 25.557 1.00 55.56 103 LEU A N 1
ATOM 831 C CA . LEU A 1 103 ? 2.886 -4.064 25.570 1.00 55.56 103 LEU A CA 1
ATOM 832 C C . LEU A 1 103 ? 3.368 -3.075 26.642 1.00 55.56 103 LEU A C 1
ATOM 834 O O . LEU A 1 103 ? 4.322 -3.372 27.352 1.00 55.56 103 LEU A O 1
ATOM 838 N N . GLN A 1 104 ? 2.682 -1.940 26.820 1.00 58.19 104 GLN A N 1
ATOM 839 C CA . GLN A 1 104 ? 2.974 -0.999 27.908 1.00 58.19 104 GLN A CA 1
ATOM 840 C C . GLN A 1 104 ? 2.679 -1.592 29.294 1.00 58.19 104 GLN A C 1
ATOM 842 O O . GLN A 1 104 ? 3.437 -1.355 30.232 1.00 58.19 104 GLN A O 1
ATOM 847 N N . GLN A 1 105 ? 1.594 -2.358 29.448 1.00 59.38 105 GLN A N 1
ATOM 848 C CA . GLN A 1 105 ? 1.275 -3.035 30.707 1.00 59.38 105 GLN A CA 1
ATOM 849 C C . GLN A 1 105 ? 2.255 -4.165 31.026 1.00 59.38 105 GLN A C 1
ATOM 851 O O . GLN A 1 105 ? 2.633 -4.302 32.186 1.00 59.38 105 GLN A O 1
ATOM 856 N N . ASP A 1 106 ? 2.686 -4.939 30.031 1.00 55.84 106 ASP A N 1
ATOM 857 C CA . ASP A 1 106 ? 3.651 -6.025 30.202 1.00 55.84 106 ASP A CA 1
ATOM 858 C C . ASP A 1 106 ? 5.040 -5.480 30.578 1.00 55.84 106 ASP A C 1
ATOM 860 O O . ASP A 1 106 ? 5.670 -6.023 31.486 1.00 55.84 106 ASP A O 1
ATOM 864 N N . ASP A 1 107 ? 5.472 -4.354 29.994 1.00 60.81 107 ASP A N 1
ATOM 865 C CA . ASP A 1 107 ? 6.707 -3.658 30.394 1.00 60.81 107 ASP A CA 1
ATOM 866 C C . ASP A 1 107 ? 6.614 -3.079 31.817 1.00 60.81 107 ASP A C 1
ATOM 868 O O . ASP A 1 107 ? 7.548 -3.213 32.607 1.00 60.81 107 ASP A O 1
ATOM 872 N N . ILE A 1 108 ? 5.481 -2.469 32.192 1.00 57.88 108 ILE A N 1
ATOM 873 C CA . ILE A 1 108 ? 5.272 -1.948 33.555 1.00 57.88 108 ILE A CA 1
ATOM 874 C C . ILE A 1 108 ? 5.205 -3.089 34.572 1.00 57.88 108 ILE A C 1
ATOM 876 O O . ILE A 1 108 ? 5.753 -2.965 35.664 1.00 57.88 108 ILE A O 1
ATOM 880 N N . LYS A 1 109 ? 4.548 -4.203 34.241 1.00 61.50 109 LYS A N 1
ATOM 881 C CA . LYS A 1 109 ? 4.438 -5.364 35.125 1.00 61.50 109 LYS A CA 1
ATOM 882 C C . LYS A 1 109 ? 5.797 -6.029 35.328 1.00 61.50 109 LYS A C 1
ATOM 884 O O . LYS A 1 109 ? 6.171 -6.252 36.472 1.00 61.50 109 LYS A O 1
ATOM 889 N N . ALA A 1 110 ? 6.562 -6.246 34.258 1.00 60.62 110 ALA A N 1
ATOM 890 C CA . ALA A 1 110 ? 7.929 -6.751 34.350 1.00 60.62 110 ALA A CA 1
ATOM 891 C C . ALA A 1 110 ? 8.845 -5.793 35.135 1.00 60.62 110 ALA A C 1
ATOM 893 O O . ALA A 1 110 ? 9.637 -6.239 35.962 1.00 60.62 110 ALA A O 1
ATOM 894 N N . PHE A 1 111 ? 8.696 -4.477 34.951 1.00 56.28 111 PHE A N 1
ATOM 895 C CA . PHE A 1 111 ? 9.423 -3.462 35.717 1.00 56.28 111 PHE A CA 1
ATOM 896 C C . PHE A 1 111 ? 9.057 -3.477 37.213 1.00 56.28 111 PHE A C 1
ATOM 898 O O . PHE A 1 111 ? 9.948 -3.503 38.060 1.00 56.28 111 PHE A O 1
ATOM 905 N N . LEU A 1 112 ? 7.765 -3.518 37.556 1.00 55.22 112 LEU A N 1
ATOM 906 C CA . LEU A 1 112 ? 7.285 -3.586 38.941 1.00 55.22 112 LEU A CA 1
ATOM 907 C C . LEU A 1 112 ? 7.674 -4.904 39.624 1.00 55.22 112 LEU A C 1
ATOM 909 O O . LEU A 1 112 ? 8.066 -4.883 40.785 1.00 55.22 112 LEU A O 1
ATOM 913 N N . GLU A 1 113 ? 7.616 -6.033 38.914 1.00 59.34 113 GLU A N 1
ATOM 914 C CA . GLU A 1 113 ? 8.034 -7.347 39.423 1.00 59.34 113 GLU A CA 1
ATOM 915 C C . GLU A 1 113 ? 9.563 -7.449 39.570 1.00 59.34 113 GLU A C 1
ATOM 917 O O . GLU A 1 113 ? 10.040 -8.129 40.473 1.00 59.34 113 GLU A O 1
ATOM 922 N N . SER A 1 114 ? 10.339 -6.714 38.763 1.00 56.81 114 SER A N 1
ATOM 923 C CA . SER A 1 114 ? 11.800 -6.600 38.916 1.00 56.81 114 SER A CA 1
ATOM 924 C C . SER A 1 114 ? 12.248 -5.645 40.035 1.00 56.81 114 SER A C 1
ATOM 926 O O . SER A 1 114 ? 13.418 -5.638 40.406 1.00 56.81 114 SER A O 1
ATOM 928 N N . GLY A 1 115 ? 11.331 -4.829 40.570 1.00 50.81 115 GLY A N 1
ATOM 929 C CA . GLY A 1 115 ? 11.600 -3.827 41.607 1.00 50.81 115 GLY A CA 1
ATOM 930 C C . GLY A 1 115 ? 11.281 -4.271 43.038 1.00 50.81 115 GLY A C 1
ATOM 931 O O . GLY A 1 115 ? 11.449 -3.478 43.963 1.00 50.81 115 GLY A O 1
ATOM 932 N N . VAL A 1 116 ? 10.815 -5.509 43.235 1.00 50.38 116 VAL A N 1
ATOM 933 C CA . VAL A 1 116 ? 10.505 -6.085 44.555 1.00 50.38 116 VAL A CA 1
ATOM 934 C C . VAL A 1 116 ? 11.464 -7.244 44.846 1.00 50.38 116 VAL A C 1
ATOM 936 O O . VAL A 1 116 ? 11.051 -8.378 45.056 1.00 50.38 116 VAL A 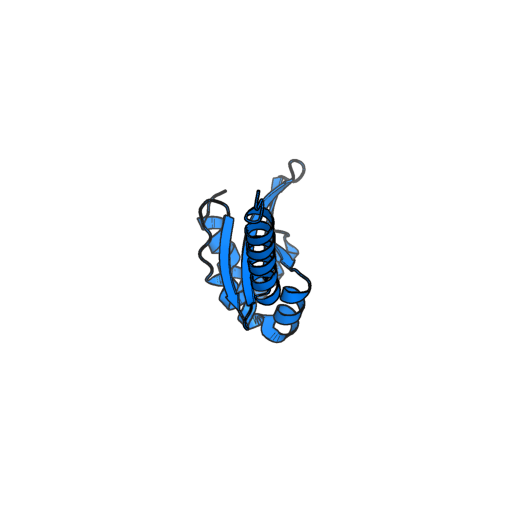O 1
ATOM 939 N N . GLU A 1 117 ? 12.765 -6.964 44.889 1.00 53.97 117 GLU A N 1
ATOM 940 C CA . GLU A 1 117 ? 13.639 -7.666 45.837 1.00 53.97 117 GLU A CA 1
ATOM 941 C C . GLU A 1 117 ? 13.658 -6.815 47.110 1.00 53.97 117 GLU A C 1
ATOM 943 O O . GLU A 1 117 ? 14.453 -5.889 47.264 1.00 53.97 117 GLU A O 1
ATOM 948 N N . ILE A 1 118 ? 12.679 -7.066 47.982 1.00 50.34 118 ILE A N 1
ATOM 949 C CA . ILE A 1 118 ? 12.726 -6.598 49.366 1.00 50.34 118 ILE A CA 1
ATOM 950 C C . ILE A 1 118 ? 13.519 -7.660 50.129 1.00 50.34 118 ILE A C 1
ATOM 952 O O . ILE A 1 118 ? 12.967 -8.716 50.442 1.00 50.34 118 ILE A O 1
ATOM 956 N N . ASP A 1 119 ? 14.797 -7.379 50.376 1.00 43.56 119 ASP A N 1
ATOM 957 C CA . ASP A 1 119 ? 15.518 -7.926 51.536 1.00 43.56 119 ASP A CA 1
ATOM 958 C C . ASP A 1 119 ? 14.985 -7.292 52.836 1.00 43.56 119 ASP A C 1
ATOM 960 O O . ASP A 1 119 ? 14.721 -6.062 52.844 1.00 43.56 119 ASP A O 1
#

Secondary structure (DSSP, 8-state):
--HHHHHHHHHHTTSHHHHHHHHHTTSEEEEE-HHHHHHHHHHHHHHHHHHHT----TTSEEEEEETTEEEEEEEEEEEETTTTEEEEEEEEEEE-HHHHHHHHHHHHHHHHHHT----

Foldseek 3Di:
DDLVVVLVLLLLLLDPVSVVVCVVLLQEDEDEDPVVVVVCVVQVNVVSVQSNPFDQDPQQWTWDDDPRWTKIWHWDWDQDPVPRDIHIYIYIYTDDVVNVVVVVVVVVVVVVVVPPPDD

Radius of gyration: 18.53 Å; chains: 1; bounding box: 33×24×66 Å